Protein AF-A0AAW2MEV4-F1 (afdb_monomer)

Radius of gyration: 17.07 Å; Cα contacts (8 Å, |Δi|>4): 129; chains: 1; bounding box: 52×25×44 Å

pLDDT: mean 93.42, std 10.4, range [40.5, 98.5]

InterPro domains:
  IPR008030 NmrA-like domain [PF05368] (8-111)
  IPR036291 NAD(P)-binding domain superfamily [SSF51735] (7-114)
  IPR050608 NmrA-type oxidoreductase, Isoflavone reductase subfamily [PTHR43349] (5-112)

Mean predicted aligned error: 4.27 Å

Nearest PDB structures (foldseek):
  7cs9-assembly2_A  TM=9.650E-01  e=8.733E-13  Arabidopsis thaliana
  7cs9-assembly2_D  TM=9.632E-01  e=1.512E-12  Arabidopsis thaliana
  7csh-assembly1_A-2  TM=9.580E-01  e=1.734E-12  Arabidopsis thaliana
  7csb-assembly1_D  TM=9.659E-01  e=1.668E-11  Arabidopsis thaliana
  2gas-assembly2_B  TM=9.679E-01  e=2.112E-10  Medicago sativa

Organism: Sesamum radiatum (NCBI:txid300843)

Foldseek 3Di:
DDPPCQLEDEDPAQAAQLVPCPVDDPPVNVVSVVVVVVVVVCVVVVPWYFYEHNHAECQQCVQCVNDPPDSHDDDPDDDQDDPNPDDGDYDHPVVSVVVVVVLSPDPVRTVYYDD

Sequence (115 aa):
MISENFTRFLPSEFGMDPARMGDALEPGRVSFDEKMAVRKAIQEANIPHTYVSANCFAGYFVGNLCQIGTLLPPKHKVRIYGDGNVKAVFMDEDDVATYTIKAIDDPRTLNRHFT

Solvent-accessible surface area (backbone atoms only — not comparable to full-atom values): 7076 Å² total; per-residue (Å²): 138,84,85,78,80,71,80,54,45,69,67,99,55,68,17,70,56,49,93,75,46,84,85,52,54,84,78,66,32,58,61,32,56,56,50,49,53,52,54,49,53,40,56,78,67,68,53,49,26,35,44,47,29,48,41,38,44,28,71,72,33,59,38,13,65,66,44,87,95,48,63,55,59,65,90,85,68,83,79,71,68,87,88,62,78,78,85,82,61,74,30,53,65,69,55,51,53,51,53,53,60,61,42,59,82,37,76,86,36,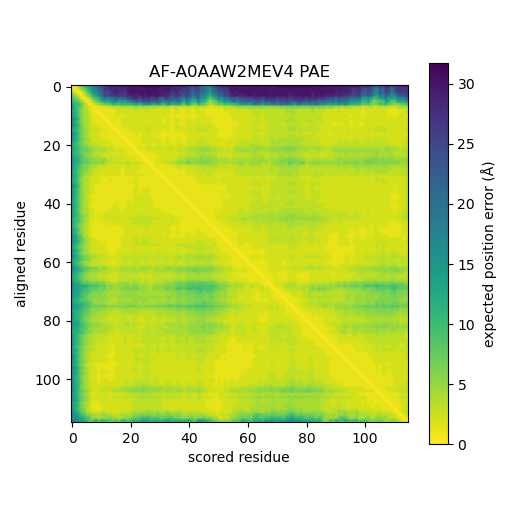62,75,33,72,54,113

Secondary structure (DSSP, 8-state):
--------B--S--SS-GGG-TTPPTTHHHHHHHHHHHHHHHHHTT--BEEE---EEHHHHTTTTT-TT-SS--SS--PPPTTS-----EE-HHHHHHHHHHHHS-GGGTTEEE-

Structure (mmCIF, N/CA/C/O backbone):
data_AF-A0AAW2MEV4-F1
#
_entry.id   AF-A0AAW2MEV4-F1
#
loop_
_atom_site.group_PDB
_atom_site.id
_atom_site.type_symbol
_atom_site.label_atom_id
_atom_site.label_alt_id
_atom_site.label_comp_id
_atom_site.label_asym_id
_atom_site.label_entity_id
_atom_site.label_seq_id
_atom_site.pdbx_PDB_ins_code
_atom_site.Cartn_x
_atom_site.Cartn_y
_atom_site.Cartn_z
_atom_site.occupancy
_atom_site.B_iso_or_equiv
_atom_site.auth_seq_id
_atom_site.auth_comp_id
_atom_site.auth_asym_id
_atom_site.auth_atom_id
_atom_site.pdbx_PDB_model_num
ATOM 1 N N . MET A 1 1 ? -29.651 10.430 18.229 1.00 46.97 1 MET A N 1
ATOM 2 C CA . MET A 1 1 ? -29.982 9.992 16.855 1.00 46.97 1 MET A CA 1
ATOM 3 C C . MET A 1 1 ? -29.087 10.813 15.949 1.00 46.97 1 MET A C 1
ATOM 5 O O . MET A 1 1 ? -29.358 11.988 15.782 1.00 46.97 1 MET A O 1
ATOM 9 N N . ILE A 1 2 ? -27.877 10.362 15.632 1.00 40.50 2 ILE A N 1
ATOM 10 C CA . ILE A 1 2 ? -27.555 9.229 14.752 1.00 40.50 2 ILE A CA 1
ATOM 11 C C . ILE A 1 2 ? -26.688 8.206 15.511 1.00 40.50 2 ILE A C 1
ATOM 13 O O . ILE A 1 2 ? -25.670 8.573 16.083 1.00 40.50 2 ILE A O 1
ATOM 17 N N . SER A 1 3 ? -27.109 6.941 15.573 1.00 44.88 3 SER A N 1
ATOM 18 C CA . SER A 1 3 ? -26.267 5.825 16.027 1.00 44.88 3 SER A CA 1
ATOM 19 C C . SER A 1 3 ? -25.742 5.100 14.791 1.00 44.88 3 SER A C 1
ATOM 21 O O . SER A 1 3 ? -26.229 4.027 14.438 1.00 44.88 3 SER A O 1
ATOM 23 N N . GLU A 1 4 ? -24.813 5.722 14.073 1.00 54.47 4 GLU A N 1
ATOM 24 C CA . GLU A 1 4 ? -24.117 5.044 12.981 1.00 54.47 4 GLU A CA 1
ATOM 25 C C . GLU A 1 4 ? -22.983 4.222 13.590 1.00 54.47 4 GLU A C 1
ATOM 27 O O . GLU A 1 4 ? -21.918 4.722 13.943 1.00 54.47 4 GLU A O 1
ATOM 32 N N . ASN A 1 5 ? -23.282 2.941 13.800 1.00 63.06 5 ASN A N 1
ATOM 33 C CA . ASN A 1 5 ? -22.371 1.923 14.306 1.00 63.06 5 ASN A CA 1
ATOM 34 C C . ASN A 1 5 ? -21.348 1.573 13.205 1.00 63.06 5 ASN A C 1
ATOM 36 O O . ASN A 1 5 ? -21.437 0.519 12.578 1.00 63.06 5 ASN A O 1
ATOM 40 N N . PHE A 1 6 ? -20.390 2.459 12.918 1.00 58.28 6 PHE A N 1
ATOM 41 C CA . PHE A 1 6 ? -19.233 2.079 12.105 1.00 58.28 6 PHE A CA 1
ATOM 42 C C . PHE A 1 6 ? -18.422 1.037 12.882 1.0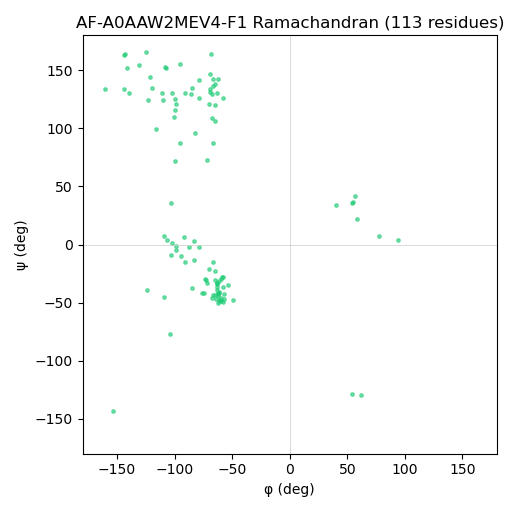0 58.28 6 PHE A C 1
ATOM 44 O O . PHE A 1 6 ? -17.751 1.360 13.861 1.00 58.28 6 PHE A O 1
ATOM 51 N N . THR A 1 7 ? -18.494 -0.228 12.465 1.00 83.44 7 THR A N 1
ATOM 52 C CA . THR A 1 7 ? -17.744 -1.326 13.096 1.00 83.44 7 THR A CA 1
ATOM 53 C C . THR A 1 7 ? -16.250 -1.257 12.775 1.00 83.44 7 THR A C 1
ATOM 55 O O . THR A 1 7 ? -15.420 -1.656 13.601 1.00 83.44 7 THR A O 1
ATOM 58 N N . ARG A 1 8 ? -15.889 -0.726 11.596 1.00 92.00 8 ARG A N 1
ATOM 59 C CA . ARG A 1 8 ? -14.499 -0.533 11.168 1.00 92.00 8 ARG A CA 1
ATOM 60 C C . ARG A 1 8 ? -14.369 0.485 10.034 1.00 92.00 8 ARG A C 1
ATOM 62 O O . ARG A 1 8 ? -15.071 0.391 9.034 1.00 92.00 8 ARG A O 1
ATOM 69 N N . PHE A 1 9 ? -13.414 1.403 10.148 1.00 95.44 9 PHE A N 1
ATOM 70 C CA . PHE A 1 9 ? -12.967 2.280 9.068 1.00 95.44 9 PHE A CA 1
ATOM 71 C C . PHE A 1 9 ? -11.642 1.786 8.470 1.00 95.44 9 PHE A C 1
ATOM 73 O O . PHE A 1 9 ? -10.681 1.514 9.190 1.00 95.44 9 PHE A O 1
ATOM 80 N N . LEU A 1 10 ? -11.581 1.675 7.144 1.00 96.62 10 LEU A N 1
ATOM 81 C CA . LEU A 1 10 ? -10.368 1.327 6.408 1.00 96.62 10 LEU A CA 1
ATOM 82 C C . LEU A 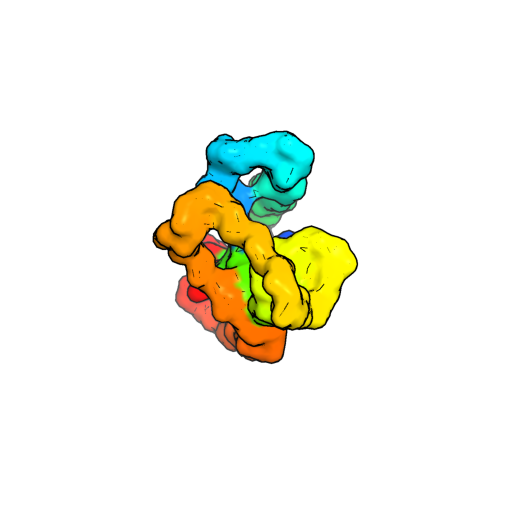1 10 ? -9.998 2.528 5.523 1.00 96.62 10 LEU A C 1
ATOM 84 O O . LEU A 1 10 ? -10.628 2.717 4.481 1.00 96.62 10 LEU A O 1
ATOM 88 N N . PRO A 1 11 ? -9.041 3.384 5.929 1.00 97.31 11 PRO A N 1
ATOM 89 C CA . PRO A 1 11 ? -8.628 4.516 5.105 1.00 97.31 11 PRO A CA 1
ATOM 90 C C . PRO A 1 11 ? -7.891 4.050 3.844 1.00 97.31 11 PRO A C 1
ATOM 92 O O . PRO A 1 11 ? -7.419 2.917 3.756 1.00 97.31 11 PRO A O 1
ATOM 95 N N . SER A 1 12 ? -7.755 4.956 2.872 1.00 97.62 12 SER A N 1
ATOM 96 C CA . SER A 1 12 ? -6.997 4.714 1.639 1.00 97.62 12 SER A CA 1
ATOM 97 C C . SER A 1 12 ? -5.501 4.556 1.939 1.00 97.62 12 SER A C 1
ATOM 99 O O . SER A 1 12 ? -4.737 5.522 1.927 1.00 97.62 12 SER A O 1
ATOM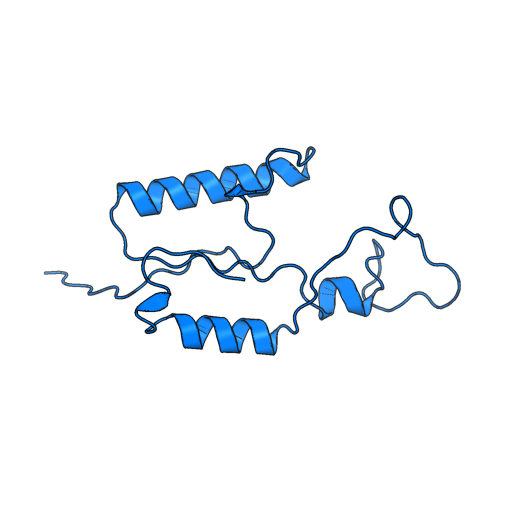 101 N N . GLU A 1 13 ? -5.086 3.328 2.244 1.00 97.38 13 GLU A N 1
ATOM 102 C CA . GLU A 1 13 ? -3.717 2.933 2.594 1.00 97.38 13 GLU A CA 1
ATOM 103 C C . GLU A 1 13 ? -3.061 2.214 1.413 1.00 97.38 13 GLU A C 1
ATOM 105 O O . GLU A 1 13 ? -2.282 2.846 0.699 1.00 97.38 13 GLU A O 1
ATOM 110 N N . PHE A 1 14 ? -3.428 0.946 1.196 1.00 97.31 14 PHE A N 1
ATOM 111 C CA . PHE A 1 14 ? -3.227 0.098 0.010 1.00 97.31 14 PHE A CA 1
ATOM 112 C C . PHE A 1 14 ? -1.872 0.209 -0.707 1.00 97.31 14 PHE A C 1
ATOM 114 O O . PHE A 1 14 ? -1.784 0.061 -1.921 1.00 97.31 14 PHE A O 1
ATOM 121 N N . GLY A 1 15 ? -0.806 0.439 0.055 1.00 96.25 15 GLY A N 1
ATOM 122 C CA . GLY A 1 15 ? 0.558 0.539 -0.449 1.00 96.25 15 GLY A CA 1
ATOM 123 C C . GLY A 1 15 ? 1.574 0.154 0.619 1.00 96.25 15 GLY A C 1
ATOM 124 O O . GLY A 1 15 ? 1.341 -0.750 1.428 1.00 96.25 15 GLY A O 1
ATOM 125 N N . MET A 1 16 ? 2.706 0.853 0.640 1.00 95.56 16 MET A N 1
ATOM 126 C CA . MET A 1 16 ? 3.693 0.743 1.717 1.00 95.56 16 MET A CA 1
ATOM 127 C C . MET A 1 16 ? 3.146 1.340 3.016 1.00 95.56 16 MET A C 1
ATOM 129 O O . MET A 1 16 ? 2.422 2.331 2.977 1.00 95.56 16 MET A O 1
ATOM 133 N N . ASP A 1 17 ? 3.525 0.769 4.160 1.00 96.81 17 ASP A N 1
ATOM 134 C CA . ASP A 1 17 ? 3.166 1.317 5.467 1.00 96.81 17 ASP A CA 1
ATOM 135 C C . ASP A 1 17 ? 3.874 2.670 5.701 1.00 96.81 17 ASP A C 1
ATOM 137 O O . ASP A 1 17 ? 5.088 2.672 5.934 1.00 96.81 17 ASP A O 1
ATOM 141 N N . PRO A 1 18 ? 3.162 3.819 5.683 1.00 96.81 18 PRO A N 1
ATOM 142 C CA . PRO A 1 18 ? 3.764 5.139 5.866 1.00 96.81 18 PRO A CA 1
ATOM 143 C C . PRO A 1 18 ? 4.521 5.277 7.193 1.00 96.81 18 PRO A C 1
ATOM 145 O O . PRO A 1 18 ? 5.515 5.997 7.254 1.00 96.81 18 PRO A O 1
ATOM 148 N N . ALA A 1 19 ? 4.129 4.536 8.237 1.00 96.06 19 ALA A N 1
ATOM 149 C CA . ALA A 1 19 ? 4.812 4.566 9.532 1.00 96.06 19 ALA A CA 1
ATOM 150 C C . ALA A 1 19 ? 6.245 3.999 9.479 1.00 96.06 19 ALA A C 1
ATOM 152 O O . ALA A 1 19 ? 7.029 4.218 10.401 1.00 96.06 19 ALA A O 1
ATOM 153 N N . ARG A 1 20 ? 6.598 3.275 8.408 1.00 95.69 20 ARG A N 1
ATOM 154 C CA . ARG A 1 20 ? 7.917 2.658 8.199 1.00 95.69 20 ARG A CA 1
ATOM 155 C C . ARG A 1 20 ? 8.758 3.369 7.137 1.00 95.69 20 ARG A C 1
ATOM 157 O O . ARG A 1 20 ? 9.850 2.903 6.834 1.00 95.69 20 ARG A O 1
ATOM 164 N N . MET A 1 21 ? 8.274 4.477 6.576 1.00 95.38 21 MET A N 1
ATOM 165 C CA . MET A 1 21 ? 8.885 5.158 5.426 1.00 95.38 21 MET A CA 1
ATOM 166 C C . MET A 1 21 ? 9.669 6.421 5.817 1.00 95.38 21 MET A C 1
ATOM 168 O O . MET A 1 21 ? 9.693 7.399 5.075 1.00 95.38 21 MET A O 1
ATOM 172 N N . GLY A 1 22 ? 10.331 6.411 6.981 1.00 93.12 22 GLY A N 1
ATOM 173 C CA . GLY A 1 22 ? 11.086 7.567 7.491 1.00 93.12 22 GLY A CA 1
ATOM 174 C C . GLY A 1 22 ? 12.217 8.045 6.570 1.00 93.12 22 GLY A C 1
ATOM 175 O O . GLY A 1 22 ? 12.488 9.242 6.522 1.00 93.12 22 GLY A O 1
ATOM 176 N N . ASP A 1 23 ? 12.807 7.129 5.797 1.00 95.19 23 ASP A N 1
ATOM 177 C CA . ASP A 1 23 ? 13.906 7.399 4.857 1.00 95.19 23 ASP A CA 1
ATOM 178 C C . ASP A 1 23 ? 13.426 7.725 3.428 1.00 95.19 23 ASP A C 1
ATOM 180 O O . ASP A 1 23 ? 14.230 7.813 2.497 1.00 95.19 23 ASP A O 1
ATOM 184 N N . ALA A 1 24 ? 12.112 7.867 3.215 1.00 95.56 24 ALA A N 1
ATOM 185 C CA . ALA A 1 24 ? 11.575 8.229 1.910 1.00 95.56 24 ALA A CA 1
ATOM 186 C C . ALA A 1 24 ? 12.078 9.611 1.468 1.00 95.56 24 ALA A C 1
ATOM 188 O O . ALA A 1 24 ? 12.181 10.541 2.264 1.00 95.56 24 ALA A O 1
ATOM 189 N N . LEU A 1 25 ? 12.357 9.756 0.174 1.00 96.81 25 LEU A N 1
ATOM 190 C CA . LEU A 1 25 ? 12.797 11.019 -0.417 1.00 96.81 25 LEU A CA 1
ATOM 191 C C . LEU A 1 25 ? 11.618 11.794 -1.011 1.00 96.81 25 LEU A C 1
ATOM 193 O O . LEU A 1 25 ? 10.614 11.214 -1.433 1.00 96.81 25 LEU A O 1
ATOM 197 N N . GLU A 1 26 ? 11.770 13.112 -1.108 1.00 95.81 26 GLU A N 1
ATOM 198 C CA . GLU A 1 26 ? 10.852 13.953 -1.875 1.00 95.81 26 GLU A CA 1
ATOM 199 C C . GLU A 1 26 ? 10.943 13.649 -3.386 1.00 95.81 26 GLU A C 1
ATOM 201 O O . GLU A 1 26 ? 12.040 13.389 -3.891 1.00 95.81 26 GLU A O 1
ATOM 206 N N . PRO A 1 27 ? 9.820 13.671 -4.138 1.00 93.19 27 PRO A N 1
ATOM 207 C CA . PRO A 1 27 ? 8.466 14.042 -3.701 1.00 93.19 27 PRO A CA 1
ATOM 208 C C . PRO A 1 27 ? 7.643 12.882 -3.104 1.00 93.19 27 PRO A C 1
ATOM 210 O O . PRO A 1 27 ? 6.499 13.079 -2.711 1.00 93.19 27 PRO A O 1
ATOM 213 N N . GLY A 1 28 ? 8.175 11.654 -3.067 1.00 91.31 28 GLY A N 1
ATOM 214 C CA . GLY A 1 28 ? 7.425 10.479 -2.602 1.00 91.31 28 GLY A CA 1
ATOM 215 C C . GLY A 1 28 ? 7.016 10.564 -1.128 1.00 91.31 28 GLY A C 1
ATOM 216 O O . GLY A 1 28 ? 5.931 10.109 -0.758 1.00 91.31 28 GLY A O 1
ATOM 217 N N . ARG A 1 29 ? 7.859 11.202 -0.308 1.00 95.50 29 ARG A N 1
ATOM 218 C CA . ARG A 1 29 ? 7.654 11.405 1.131 1.00 95.50 29 ARG A CA 1
ATOM 219 C C . ARG A 1 29 ? 6.363 12.158 1.470 1.00 95.50 29 ARG A C 1
ATOM 221 O O . ARG A 1 29 ? 5.699 11.750 2.421 1.00 95.50 29 ARG A O 1
ATOM 228 N N . VAL A 1 30 ? 5.954 13.147 0.664 1.00 96.88 30 VAL A N 1
ATOM 229 C CA . VAL A 1 30 ? 4.703 13.910 0.872 1.00 96.88 30 VAL A CA 1
ATOM 230 C C . VAL A 1 30 ? 3.509 12.987 1.112 1.00 96.88 30 VAL A C 1
ATOM 232 O O . VAL A 1 30 ? 2.774 13.151 2.082 1.00 96.88 30 VAL A O 1
ATOM 235 N N . SER A 1 31 ? 3.354 11.960 0.273 1.00 95.69 31 SER A N 1
ATOM 236 C CA . SER A 1 31 ? 2.207 11.051 0.350 1.00 95.69 31 SER A CA 1
ATOM 237 C C . SER A 1 31 ? 2.167 10.222 1.642 1.00 95.69 31 SER A C 1
ATOM 239 O O . SER A 1 31 ? 1.086 9.887 2.131 1.00 95.69 31 SER A O 1
ATOM 241 N N . PHE A 1 32 ? 3.328 9.899 2.224 1.00 97.50 32 PHE A N 1
ATOM 242 C CA . PHE A 1 32 ? 3.395 9.189 3.501 1.00 97.50 32 PHE A CA 1
ATOM 243 C C . PHE A 1 32 ? 3.040 10.110 4.666 1.00 97.50 32 PHE A C 1
ATOM 245 O O . PHE A 1 32 ? 2.274 9.705 5.541 1.00 97.50 32 PHE A O 1
ATOM 252 N N . ASP A 1 33 ? 3.533 11.350 4.647 1.00 97.56 33 ASP A N 1
ATOM 253 C CA . ASP A 1 33 ? 3.231 12.354 5.671 1.00 97.56 33 ASP A CA 1
ATOM 254 C C . ASP A 1 33 ? 1.723 12.678 5.698 1.00 97.56 33 ASP A C 1
ATOM 256 O O . ASP A 1 33 ? 1.106 12.708 6.767 1.00 97.56 33 ASP A O 1
ATOM 260 N N . GLU A 1 34 ? 1.093 12.822 4.529 1.00 97.88 34 GLU A N 1
ATOM 261 C CA . GLU A 1 34 ? -0.355 13.036 4.403 1.00 97.88 34 GLU A CA 1
ATOM 262 C C . GLU A 1 34 ? -1.171 11.858 4.962 1.00 97.88 34 GLU A C 1
ATOM 264 O O . GLU A 1 34 ? -2.119 12.061 5.727 1.00 97.88 34 GLU A O 1
ATOM 269 N N . LYS A 1 35 ? -0.784 10.610 4.657 1.00 98.19 35 LYS A N 1
ATOM 270 C CA . LYS A 1 35 ? -1.430 9.417 5.236 1.00 98.19 35 LYS A CA 1
ATOM 271 C C . LYS A 1 35 ? -1.242 9.351 6.753 1.00 98.19 35 LYS A C 1
ATOM 273 O O . LYS A 1 35 ? -2.190 9.027 7.467 1.00 98.19 35 LYS A O 1
ATOM 278 N N . MET A 1 36 ? -0.066 9.709 7.276 1.00 98.12 36 MET A N 1
ATOM 279 C CA . MET A 1 36 ? 0.165 9.767 8.726 1.00 98.12 36 MET A CA 1
ATOM 280 C C . MET A 1 36 ? -0.724 10.806 9.418 1.00 98.12 36 MET A C 1
ATOM 282 O O . MET A 1 36 ? -1.215 10.538 10.517 1.00 98.12 36 MET A O 1
ATOM 286 N N . ALA A 1 37 ? -0.994 11.949 8.779 1.00 98.44 37 ALA A N 1
ATOM 287 C CA . ALA A 1 37 ? -1.946 12.932 9.295 1.00 98.44 37 ALA A CA 1
ATOM 288 C C . ALA A 1 37 ? -3.369 12.353 9.394 1.00 98.44 37 ALA A C 1
ATOM 290 O O . ALA A 1 37 ? -4.041 12.533 10.411 1.00 98.44 37 ALA A O 1
ATOM 291 N N . VAL A 1 38 ? -3.800 11.584 8.388 1.00 98.50 38 VAL A N 1
ATOM 292 C CA . VAL A 1 38 ? -5.089 10.873 8.411 1.00 98.50 38 VAL A CA 1
ATOM 293 C C . VAL A 1 38 ? -5.123 9.820 9.524 1.00 98.50 38 VAL A C 1
ATOM 295 O O . VAL A 1 38 ? -6.075 9.797 10.304 1.00 98.50 38 VAL A O 1
ATOM 298 N N . ARG A 1 39 ? -4.080 8.989 9.664 1.00 98.25 39 ARG A N 1
ATOM 299 C CA . ARG A 1 39 ? -3.987 7.990 10.747 1.00 98.25 39 ARG A CA 1
ATOM 300 C C . ARG A 1 39 ? -4.091 8.631 12.129 1.00 98.25 39 ARG A C 1
ATOM 302 O O . ARG A 1 39 ? -4.810 8.124 12.988 1.00 98.25 39 ARG A O 1
ATOM 309 N N . LYS A 1 40 ? -3.412 9.762 12.330 1.00 98.38 40 LYS A N 1
ATOM 310 C CA . LYS A 1 40 ? -3.476 10.528 13.577 1.00 98.38 40 LYS A CA 1
ATOM 311 C C . LYS A 1 40 ? -4.903 11.005 13.863 1.00 98.38 40 LYS A C 1
ATOM 313 O O . LYS A 1 40 ? -5.400 10.772 14.959 1.00 98.38 40 LYS A O 1
ATOM 318 N N . ALA A 1 41 ? -5.582 11.589 12.875 1.00 98.50 41 ALA A N 1
ATOM 319 C CA . ALA A 1 41 ? -6.958 12.059 13.035 1.00 98.50 41 ALA A CA 1
ATOM 320 C C . ALA A 1 41 ? -7.939 10.920 13.385 1.00 98.50 41 ALA A C 1
ATOM 322 O O . ALA A 1 41 ? -8.787 11.082 14.260 1.00 98.50 41 ALA A O 1
ATOM 323 N N . ILE A 1 42 ? -7.794 9.748 12.753 1.00 97.50 42 ILE A N 1
ATOM 324 C CA . ILE A 1 42 ? -8.593 8.544 13.056 1.00 97.50 42 ILE A CA 1
ATOM 325 C C . ILE A 1 42 ? -8.401 8.111 14.515 1.00 97.50 42 ILE A C 1
ATOM 327 O O . ILE A 1 42 ? -9.373 7.808 15.211 1.00 97.50 42 ILE A O 1
ATOM 331 N N . GLN A 1 43 ? -7.148 8.085 14.976 1.00 96.25 43 GLN A N 1
ATOM 332 C CA . GLN A 1 43 ? -6.792 7.677 16.335 1.00 96.25 43 GLN A CA 1
ATOM 333 C C . GLN A 1 43 ? -7.297 8.672 17.384 1.00 96.25 43 GLN A C 1
ATOM 335 O O . GLN A 1 43 ? -7.903 8.255 18.367 1.00 96.25 43 GLN A O 1
ATOM 340 N N . GLU A 1 44 ? -7.108 9.974 17.164 1.00 97.94 44 GLU A N 1
ATOM 341 C CA . GLU A 1 44 ? -7.587 11.031 18.067 1.00 97.94 44 GLU A CA 1
ATOM 342 C C . GLU A 1 44 ? -9.119 11.052 18.174 1.00 97.94 44 GLU A C 1
ATOM 344 O O . GLU A 1 44 ? -9.667 11.300 19.249 1.00 97.94 44 GLU A O 1
ATOM 349 N N . ALA A 1 45 ? -9.819 10.717 17.087 1.00 96.56 45 ALA A N 1
ATOM 350 C CA . ALA A 1 45 ? -11.272 10.577 17.067 1.00 96.56 45 ALA A CA 1
ATOM 351 C C . ALA A 1 45 ? -11.783 9.248 17.662 1.00 96.56 45 ALA A C 1
ATOM 353 O O . ALA A 1 45 ? -12.993 9.047 17.736 1.00 96.56 45 ALA A O 1
ATOM 354 N N . ASN A 1 46 ? -10.893 8.344 18.096 1.00 94.75 46 ASN A N 1
ATOM 355 C CA . ASN A 1 46 ? -11.225 7.005 18.601 1.00 94.75 46 ASN A CA 1
ATOM 356 C C . ASN A 1 46 ? -12.088 6.176 17.629 1.00 94.75 46 ASN A C 1
ATOM 358 O O . ASN A 1 46 ? -12.947 5.398 18.049 1.00 94.75 46 ASN A O 1
ATOM 362 N N . ILE A 1 47 ? -11.862 6.330 16.322 1.00 95.50 47 ILE A N 1
ATOM 363 C CA . ILE A 1 47 ? -12.585 5.577 15.295 1.00 95.50 47 ILE A CA 1
ATOM 364 C C . ILE A 1 47 ? -11.982 4.161 15.199 1.00 95.50 47 ILE A C 1
ATOM 366 O O . ILE A 1 47 ? -10.767 4.034 14.990 1.00 95.50 47 ILE A O 1
ATOM 370 N N . PRO A 1 48 ? -12.788 3.084 15.317 1.00 95.81 48 PRO A N 1
ATOM 371 C CA . PRO A 1 48 ? -12.320 1.721 15.075 1.00 95.81 48 PRO A CA 1
ATOM 372 C C . PRO A 1 48 ? -11.754 1.592 13.661 1.00 95.81 48 PRO A C 1
ATOM 374 O O . PRO A 1 48 ? -12.453 1.913 12.702 1.00 95.81 48 PRO A O 1
ATOM 377 N N . HIS A 1 49 ? -10.520 1.113 13.497 1.00 96.56 49 HIS A N 1
ATOM 378 C CA . HIS A 1 49 ? -9.860 1.138 12.186 1.00 96.56 49 HIS A CA 1
ATOM 379 C C . HIS A 1 49 ? -8.975 -0.068 11.884 1.00 96.56 49 HIS A C 1
ATOM 381 O O . HIS A 1 49 ? -8.579 -0.815 12.778 1.00 96.56 49 HIS A O 1
ATOM 387 N N . THR A 1 50 ? -8.652 -0.239 10.604 1.00 97.62 50 THR A N 1
ATOM 388 C CA . THR A 1 50 ? -7.627 -1.174 10.131 1.00 97.62 50 THR A CA 1
ATOM 389 C C . THR A 1 50 ? -6.833 -0.529 9.005 1.00 97.62 50 THR A C 1
ATOM 391 O O . THR A 1 50 ? -7.415 -0.013 8.054 1.00 97.62 50 THR A O 1
ATOM 394 N N . TYR A 1 51 ? -5.506 -0.571 9.097 1.00 97.88 51 TYR A N 1
ATOM 395 C CA . TYR A 1 51 ?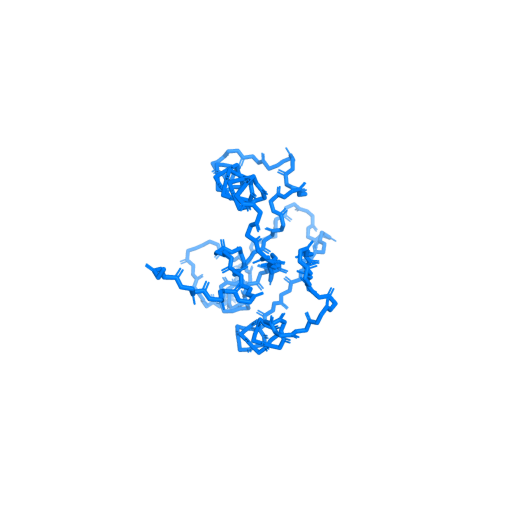 -4.620 -0.093 8.034 1.00 97.88 51 TYR A CA 1
ATOM 396 C C . TYR A 1 51 ? -4.132 -1.274 7.189 1.00 97.88 51 TYR A C 1
ATOM 398 O O . TYR A 1 51 ? -3.502 -2.194 7.711 1.00 97.88 51 TYR A O 1
ATOM 406 N N . VAL A 1 52 ? -4.422 -1.256 5.888 1.00 97.88 52 VAL A N 1
ATOM 407 C CA . VAL A 1 52 ? -4.042 -2.332 4.958 1.00 97.88 52 VAL A CA 1
ATOM 408 C C . VAL A 1 52 ? -2.805 -1.911 4.170 1.00 97.88 52 VAL A C 1
ATOM 410 O O . VAL A 1 52 ? -2.890 -1.031 3.313 1.00 97.88 52 VAL A O 1
ATOM 413 N N . SER A 1 53 ? -1.656 -2.536 4.435 1.00 97.44 53 SER A N 1
ATOM 414 C CA . SER A 1 53 ? -0.420 -2.302 3.683 1.00 97.44 53 SER A CA 1
ATOM 415 C C . SER A 1 53 ? -0.269 -3.345 2.575 1.00 97.44 53 SER A C 1
ATOM 417 O O . SER A 1 53 ? 0.358 -4.381 2.757 1.00 97.44 53 SER A O 1
ATOM 419 N N . ALA A 1 54 ? -0.850 -3.054 1.412 1.00 97.25 54 ALA A N 1
ATOM 420 C CA . ALA A 1 54 ? -0.916 -3.977 0.277 1.00 97.25 54 ALA A CA 1
ATOM 421 C C . ALA A 1 54 ? 0.341 -3.999 -0.625 1.00 97.25 54 ALA A C 1
ATOM 423 O O . ALA A 1 54 ? 0.371 -4.712 -1.625 1.00 97.25 54 ALA A O 1
ATOM 424 N N . ASN A 1 55 ? 1.389 -3.242 -0.283 1.00 96.56 55 ASN A N 1
ATOM 425 C CA . ASN A 1 55 ? 2.644 -3.143 -1.040 1.00 96.56 55 ASN A CA 1
ATOM 426 C C . ASN A 1 55 ? 2.446 -2.761 -2.523 1.00 96.56 55 ASN A C 1
ATOM 428 O O . ASN A 1 55 ? 1.841 -1.731 -2.813 1.00 96.56 55 ASN A O 1
ATOM 432 N N . CYS A 1 56 ? 3.028 -3.522 -3.456 1.00 97.06 56 CYS A N 1
ATOM 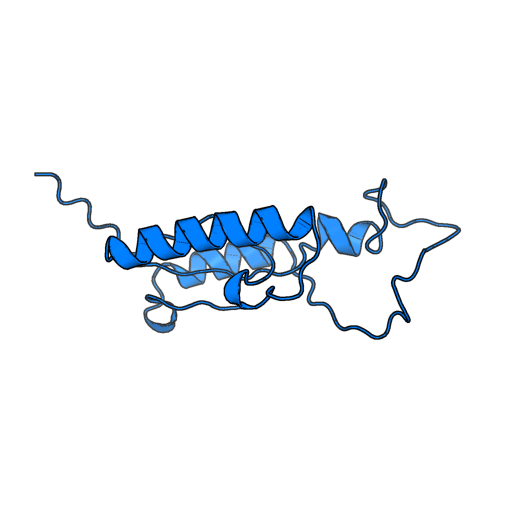433 C CA . CYS A 1 56 ? 3.054 -3.211 -4.880 1.00 97.06 56 CYS A CA 1
ATOM 434 C C . CYS A 1 56 ? 1.979 -3.999 -5.636 1.00 97.06 56 CYS A C 1
ATOM 436 O O . CYS A 1 56 ? 2.078 -5.216 -5.754 1.00 97.06 56 CYS A O 1
ATOM 438 N N . PHE A 1 57 ? 1.000 -3.313 -6.222 1.00 97.44 57 PHE A N 1
ATOM 439 C CA . PHE A 1 57 ? 0.011 -3.943 -7.103 1.00 97.44 57 PHE A CA 1
ATOM 440 C C . PHE A 1 57 ? 0.651 -4.537 -8.365 1.00 97.44 57 PHE A C 1
ATOM 442 O O . PHE A 1 57 ? 1.433 -3.877 -9.058 1.00 97.44 57 PHE A O 1
ATOM 449 N N . ALA A 1 58 ? 0.332 -5.790 -8.672 1.00 96.75 58 ALA A N 1
ATOM 450 C CA . ALA A 1 58 ? 0.970 -6.543 -9.740 1.00 96.75 58 ALA A CA 1
ATOM 451 C C . ALA A 1 58 ? 0.755 -5.892 -11.115 1.00 96.75 58 ALA A C 1
ATOM 453 O O . ALA A 1 58 ? 1.718 -5.759 -11.878 1.00 96.75 58 ALA A O 1
ATOM 454 N N . GLY A 1 59 ? -0.449 -5.398 -11.409 1.00 94.69 59 GLY A N 1
ATOM 455 C CA . GLY A 1 59 ? -0.748 -4.701 -12.660 1.00 94.69 59 GLY A CA 1
ATOM 456 C C . GLY A 1 59 ? 0.075 -3.425 -12.870 1.00 94.69 59 GL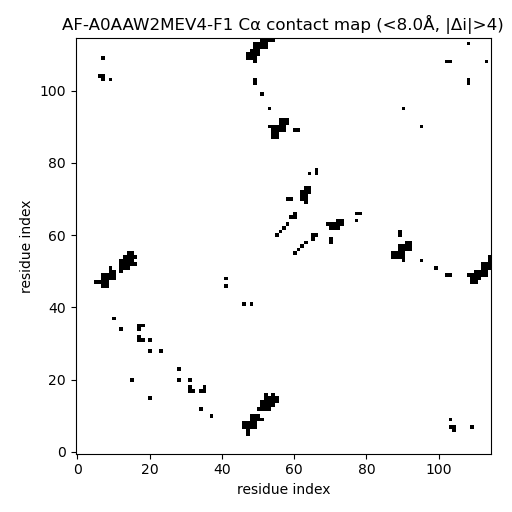Y A C 1
ATOM 457 O O . GLY A 1 59 ? 0.442 -3.111 -14.002 1.00 94.69 59 GLY A O 1
ATOM 458 N N . TYR A 1 60 ? 0.438 -2.721 -11.793 1.00 94.06 60 TYR A N 1
ATOM 459 C CA . TYR A 1 60 ? 1.249 -1.498 -11.864 1.00 94.06 60 TYR A CA 1
ATOM 460 C C . TYR A 1 60 ? 2.757 -1.753 -11.906 1.00 94.06 60 TYR A C 1
ATOM 462 O O . TYR A 1 60 ? 3.483 -1.017 -12.578 1.00 94.06 60 TYR A O 1
ATOM 470 N N . PHE A 1 61 ? 3.234 -2.755 -11.164 1.00 96.38 61 PHE A N 1
ATOM 471 C CA . PHE A 1 61 ? 4.665 -2.978 -10.954 1.00 96.38 61 PHE A CA 1
ATOM 472 C C . PHE A 1 61 ? 5.198 -4.213 -11.687 1.00 96.38 61 PHE A C 1
ATOM 474 O O . PHE A 1 61 ? 6.250 -4.154 -12.315 1.00 96.38 61 PHE A O 1
ATOM 481 N N . VAL A 1 62 ? 4.501 -5.347 -11.640 1.00 96.06 62 VAL A N 1
ATOM 482 C CA . VAL A 1 62 ? 4.975 -6.580 -12.294 1.00 96.06 62 VAL A CA 1
ATOM 483 C C . VAL A 1 62 ? 4.761 -6.498 -13.803 1.00 96.06 62 VAL A C 1
ATOM 485 O O . VAL A 1 62 ? 5.664 -6.848 -14.564 1.00 96.06 62 VAL A O 1
ATOM 488 N N . GLY A 1 63 ? 3.611 -5.969 -14.239 1.00 94.06 63 GLY A N 1
ATOM 489 C CA . GLY A 1 63 ? 3.230 -5.886 -15.654 1.00 94.06 63 GLY A CA 1
ATOM 490 C C . GLY A 1 63 ? 4.271 -5.199 -16.543 1.00 94.06 63 GLY A C 1
ATOM 491 O O . GLY A 1 63 ? 4.504 -5.629 -17.668 1.00 94.06 63 GLY A O 1
ATOM 492 N N . ASN A 1 64 ? 4.971 -4.190 -16.024 1.00 95.69 64 ASN A N 1
ATOM 493 C CA . ASN A 1 64 ? 6.006 -3.445 -16.741 1.00 95.69 64 ASN A CA 1
ATOM 494 C C . ASN A 1 64 ? 7.435 -3.705 -16.245 1.00 95.69 64 ASN A C 1
ATOM 496 O O . ASN A 1 64 ? 8.344 -3.006 -16.688 1.00 95.69 64 ASN A O 1
ATOM 500 N N . LEU A 1 65 ? 7.657 -4.668 -15.342 1.00 96.44 65 LEU A N 1
ATOM 501 C CA . LEU A 1 65 ? 8.943 -4.890 -14.660 1.00 96.44 65 LEU A CA 1
ATOM 502 C C . LEU A 1 65 ? 9.455 -3.642 -13.907 1.00 96.44 65 LEU A C 1
ATOM 504 O O . LEU A 1 65 ? 10.640 -3.299 -13.970 1.00 96.44 65 LEU A O 1
ATOM 508 N N . CYS A 1 66 ? 8.550 -2.937 -13.231 1.00 96.62 66 CYS A N 1
ATOM 509 C CA . CYS A 1 66 ? 8.760 -1.698 -12.482 1.00 96.62 66 CYS A CA 1
ATOM 510 C C . CYS A 1 66 ? 9.313 -0.535 -13.322 1.00 96.62 66 CYS A C 1
ATOM 512 O O . CYS A 1 66 ? 9.933 0.378 -12.780 1.00 96.62 66 CYS A O 1
ATOM 514 N N . GLN A 1 67 ? 9.142 -0.558 -14.646 1.00 96.62 67 GLN A N 1
ATOM 515 C CA . GLN A 1 67 ? 9.694 0.475 -15.522 1.00 96.62 67 GLN A CA 1
ATOM 516 C C . GLN A 1 67 ? 8.777 1.695 -15.636 1.00 96.62 67 GLN A C 1
ATOM 518 O O . GLN A 1 67 ? 7.586 1.590 -15.913 1.00 96.62 67 GLN A O 1
ATOM 523 N N . ILE A 1 68 ? 9.360 2.886 -15.525 1.00 92.88 68 ILE A N 1
ATOM 524 C CA . ILE A 1 68 ? 8.632 4.143 -15.728 1.00 92.88 68 ILE A CA 1
ATOM 525 C C . ILE A 1 68 ? 8.256 4.304 -17.211 1.00 92.88 68 ILE A C 1
ATOM 527 O O . ILE A 1 68 ? 9.102 4.154 -18.092 1.00 92.88 68 ILE A O 1
ATOM 531 N N . GLY A 1 69 ? 6.999 4.677 -17.475 1.00 90.25 69 GLY A N 1
ATOM 532 C CA . GLY A 1 69 ? 6.520 5.089 -18.802 1.00 90.25 69 GLY A CA 1
ATOM 533 C C . GLY A 1 69 ? 5.886 3.989 -19.660 1.00 90.25 69 GLY A C 1
ATOM 534 O O . GLY A 1 69 ? 5.509 4.258 -20.797 1.00 90.25 69 GLY A O 1
ATOM 535 N N . THR A 1 70 ? 5.738 2.769 -19.143 1.00 92.06 70 THR A N 1
ATOM 536 C CA . THR A 1 70 ? 5.037 1.664 -19.820 1.00 92.06 70 THR A CA 1
ATOM 537 C C . THR A 1 70 ? 4.232 0.853 -18.808 1.00 92.06 70 THR A C 1
ATOM 539 O O . THR A 1 70 ? 4.603 0.802 -17.643 1.00 92.06 70 THR A O 1
ATOM 542 N N . LEU A 1 71 ? 3.137 0.224 -19.242 1.00 92.62 71 LEU A N 1
ATOM 543 C CA . LEU A 1 71 ? 2.381 -0.771 -18.459 1.00 92.62 71 LEU A CA 1
ATOM 544 C C . LEU A 1 71 ? 2.657 -2.211 -18.922 1.00 92.62 71 LEU A C 1
ATOM 546 O O . LEU A 1 71 ? 2.241 -3.165 -18.279 1.00 92.62 71 LEU A O 1
ATOM 550 N N . LEU A 1 72 ? 3.364 -2.363 -20.043 1.00 94.19 72 LEU A N 1
ATOM 551 C CA . LEU A 1 72 ? 3.721 -3.648 -20.635 1.00 94.19 72 LEU A CA 1
ATOM 552 C C . LEU A 1 72 ? 5.217 -3.914 -20.459 1.00 94.19 72 LEU A C 1
ATOM 554 O O . LEU A 1 72 ? 6.003 -2.954 -20.422 1.00 94.19 72 LEU A O 1
ATOM 558 N N . PRO A 1 73 ? 5.640 -5.188 -20.409 1.00 95.25 73 PRO A N 1
ATOM 559 C CA . PRO A 1 73 ? 7.026 -5.510 -20.132 1.00 95.25 73 PRO A CA 1
ATOM 560 C C . PRO A 1 73 ? 7.894 -5.093 -21.328 1.00 95.25 73 PRO A C 1
ATOM 562 O O . PRO A 1 73 ? 7.562 -5.406 -22.481 1.00 95.25 73 PRO A O 1
ATOM 565 N N . PRO 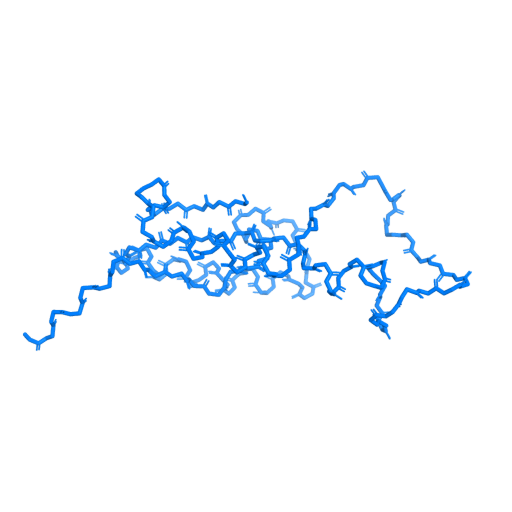A 1 74 ? 9.011 -4.381 -21.102 1.00 94.38 74 PRO A N 1
ATOM 566 C CA . PRO A 1 74 ? 9.909 -4.014 -22.186 1.00 94.38 74 PRO A CA 1
ATOM 567 C C . PRO A 1 74 ? 10.550 -5.264 -22.800 1.00 94.38 74 PRO A C 1
ATOM 569 O O . PRO A 1 74 ? 11.003 -6.163 -22.098 1.00 94.38 74 PRO A O 1
ATOM 572 N N . LYS A 1 75 ? 10.643 -5.306 -24.133 1.00 96.00 75 LYS A N 1
ATOM 573 C CA . LYS A 1 75 ? 11.146 -6.485 -24.865 1.00 96.00 75 LYS A CA 1
ATOM 574 C C . LYS A 1 75 ? 12.655 -6.481 -25.127 1.00 96.00 75 LYS A C 1
ATOM 576 O O . LYS A 1 75 ? 13.205 -7.506 -25.511 1.00 96.00 75 LYS A O 1
ATOM 581 N N . HIS A 1 76 ? 13.315 -5.333 -24.967 1.00 95.75 76 HIS A N 1
ATOM 582 C CA . HIS A 1 76 ? 14.700 -5.140 -25.423 1.00 95.75 76 HIS A CA 1
ATOM 583 C C . HIS A 1 76 ? 15.658 -4.684 -24.326 1.00 95.75 76 HIS A C 1
ATOM 585 O O . HIS A 1 76 ? 16.811 -5.102 -24.299 1.00 95.75 76 HIS A O 1
ATOM 591 N N . LYS A 1 77 ? 15.205 -3.795 -23.439 1.00 95.00 77 LYS A N 1
ATOM 592 C CA . LYS A 1 77 ? 16.036 -3.205 -22.391 1.00 95.00 77 LYS A CA 1
ATOM 593 C C . LYS A 1 77 ? 15.208 -3.016 -21.134 1.00 95.00 77 LYS A C 1
ATOM 595 O O . LYS A 1 77 ? 14.115 -2.468 -21.200 1.00 95.00 77 LYS A O 1
ATOM 600 N N . VAL A 1 78 ? 15.776 -3.407 -20.004 1.00 96.19 78 VAL A N 1
ATOM 601 C CA . VAL A 1 78 ? 15.223 -3.169 -18.671 1.00 96.19 78 VAL A CA 1
ATOM 602 C C . VAL A 1 78 ? 16.236 -2.372 -17.855 1.00 96.19 78 VAL A C 1
ATOM 604 O O . VAL A 1 78 ? 17.447 -2.535 -18.028 1.00 96.19 78 VAL A O 1
ATOM 607 N N . ARG A 1 79 ? 15.760 -1.469 -16.999 1.00 96.00 79 ARG A N 1
ATOM 608 C CA . ARG A 1 79 ? 16.586 -0.773 -16.012 1.00 96.00 79 ARG A CA 1
ATOM 609 C C . ARG A 1 79 ? 16.415 -1.452 -14.659 1.00 96.00 79 ARG A C 1
ATOM 611 O O . ARG A 1 79 ? 15.298 -1.566 -14.166 1.00 96.00 79 ARG A O 1
ATOM 618 N N . ILE A 1 80 ? 17.528 -1.857 -14.060 1.00 97.06 80 ILE A N 1
ATOM 619 C CA . ILE A 1 80 ? 17.571 -2.339 -12.680 1.00 97.06 80 ILE A CA 1
ATOM 620 C C . ILE A 1 80 ? 17.851 -1.133 -11.780 1.00 97.06 80 ILE A C 1
ATOM 622 O O . ILE A 1 80 ? 18.747 -0.337 -12.070 1.00 97.06 80 ILE A O 1
ATOM 626 N N . TYR A 1 81 ? 17.050 -0.964 -10.732 1.00 96.00 81 TYR A N 1
ATOM 627 C CA . TYR A 1 81 ? 17.234 0.099 -9.747 1.00 96.00 81 TYR A CA 1
ATOM 628 C C . TYR A 1 81 ? 18.218 -0.359 -8.667 1.00 96.00 81 TYR A C 1
ATOM 630 O O . TYR A 1 81 ? 18.061 -1.443 -8.106 1.00 96.00 81 TYR A O 1
ATOM 638 N N . GLY A 1 82 ? 19.230 0.466 -8.379 1.00 96.75 82 GLY A N 1
ATOM 639 C CA . GLY A 1 82 ? 20.317 0.083 -7.476 1.00 96.75 82 GLY A CA 1
ATOM 640 C C . GLY A 1 82 ? 21.087 -1.125 -8.016 1.00 96.75 82 GLY A C 1
ATOM 641 O O . GLY A 1 82 ? 21.486 -1.136 -9.179 1.00 96.75 82 GLY A O 1
ATOM 642 N N . ASP A 1 83 ? 21.272 -2.140 -7.176 1.00 97.56 83 ASP A N 1
ATOM 643 C CA . ASP A 1 83 ? 21.919 -3.410 -7.525 1.00 97.56 83 ASP A CA 1
ATOM 644 C C . ASP A 1 83 ? 20.924 -4.545 -7.848 1.00 97.56 83 ASP A C 1
ATOM 646 O O . ASP A 1 83 ? 21.337 -5.631 -8.249 1.00 97.56 83 ASP A O 1
ATOM 650 N N . GLY A 1 84 ? 19.617 -4.305 -7.685 1.00 96.94 84 GLY A N 1
ATOM 651 C CA . GLY A 1 84 ? 18.558 -5.288 -7.929 1.00 96.94 84 GLY A CA 1
ATOM 652 C C . GLY A 1 84 ? 18.369 -6.352 -6.842 1.00 96.94 84 GLY A C 1
ATOM 653 O O . GLY A 1 84 ? 17.581 -7.273 -7.050 1.00 96.94 84 GLY A O 1
ATOM 654 N N . ASN A 1 85 ? 19.044 -6.249 -5.691 1.00 97.69 85 ASN A N 1
ATOM 655 C CA . ASN A 1 85 ? 18.965 -7.266 -4.630 1.00 97.69 85 ASN A CA 1
ATOM 656 C C . ASN A 1 85 ? 17.928 -6.957 -3.540 1.00 97.69 85 ASN A C 1
ATOM 658 O O . ASN A 1 85 ? 17.618 -7.821 -2.712 1.00 97.69 85 ASN A O 1
ATOM 662 N N . VAL A 1 86 ? 17.371 -5.744 -3.542 1.00 97.31 86 VAL A N 1
ATOM 663 C CA . VAL A 1 86 ? 16.327 -5.331 -2.598 1.00 97.31 86 VAL A CA 1
ATOM 664 C C . VAL A 1 86 ? 15.040 -6.111 -2.871 1.00 97.31 86 VAL A C 1
ATOM 666 O O . VAL A 1 86 ? 14.567 -6.195 -4.004 1.00 97.31 86 VAL A O 1
ATOM 669 N N . LYS A 1 87 ? 14.470 -6.706 -1.820 1.00 96.94 87 LYS A N 1
ATOM 670 C CA . LYS A 1 87 ? 13.227 -7.478 -1.911 1.00 96.94 87 LYS A CA 1
ATOM 671 C C . LYS A 1 87 ? 12.016 -6.551 -1.958 1.00 96.94 87 LYS A C 1
ATOM 673 O O . LYS A 1 87 ? 11.962 -5.562 -1.235 1.00 96.94 87 LYS A O 1
ATOM 678 N N . ALA A 1 88 ? 11.035 -6.929 -2.767 1.00 95.81 88 ALA A N 1
ATOM 679 C CA . ALA A 1 88 ? 9.728 -6.294 -2.848 1.00 95.81 88 ALA A CA 1
ATOM 680 C C . ALA A 1 88 ? 8.633 -7.365 -2.766 1.00 95.81 88 ALA A C 1
ATOM 682 O O . ALA A 1 88 ? 8.872 -8.528 -3.100 1.00 95.81 88 ALA A O 1
ATOM 683 N N . VAL A 1 89 ? 7.446 -6.963 -2.314 1.00 97.38 89 VAL A N 1
ATOM 684 C CA . VAL A 1 89 ? 6.250 -7.810 -2.258 1.00 97.38 89 VAL A CA 1
ATOM 685 C C . VAL A 1 89 ? 5.271 -7.298 -3.302 1.00 97.38 89 VAL A C 1
ATOM 687 O O . VAL A 1 89 ? 4.912 -6.120 -3.280 1.00 97.38 89 VAL A O 1
ATOM 690 N N . PHE A 1 90 ? 4.858 -8.183 -4.204 1.00 97.38 90 PHE A N 1
ATOM 691 C CA . PHE A 1 90 ? 3.887 -7.886 -5.249 1.00 97.38 90 PHE A CA 1
ATOM 692 C C . PHE A 1 90 ? 2.594 -8.635 -4.957 1.00 97.38 90 PHE A C 1
ATOM 694 O O . PHE A 1 90 ? 2.639 -9.835 -4.692 1.00 97.38 90 PHE A O 1
ATOM 701 N N . MET A 1 91 ? 1.475 -7.923 -5.007 1.00 97.62 91 MET A N 1
ATOM 702 C CA . MET A 1 91 ? 0.152 -8.458 -4.710 1.00 97.62 91 MET A CA 1
ATOM 703 C C . MET A 1 91 ? -0.741 -8.322 -5.934 1.00 97.62 91 MET A C 1
ATOM 705 O O . MET A 1 91 ? -0.773 -7.259 -6.554 1.00 97.62 91 MET A O 1
ATOM 709 N N . ASP A 1 92 ? -1.463 -9.389 -6.257 1.00 98.19 92 ASP A N 1
ATOM 710 C CA . ASP A 1 92 ? -2.563 -9.319 -7.210 1.00 98.19 92 ASP A CA 1
ATOM 711 C C . ASP A 1 92 ? -3.697 -8.461 -6.630 1.00 98.19 92 ASP A C 1
ATOM 713 O O . ASP A 1 92 ? -4.021 -8.543 -5.442 1.00 98.19 92 ASP A O 1
ATOM 717 N N . GLU A 1 93 ? -4.266 -7.584 -7.448 1.00 98.19 93 GLU A N 1
ATOM 718 C CA . GLU A 1 93 ? -5.282 -6.629 -7.019 1.00 98.19 93 GLU A CA 1
ATOM 719 C C . GLU A 1 93 ? -6.569 -7.307 -6.509 1.00 98.19 93 GLU A C 1
ATOM 721 O O . GLU A 1 93 ? -7.179 -6.806 -5.555 1.00 98.19 93 GLU A O 1
ATOM 726 N N . ASP A 1 94 ? -6.950 -8.465 -7.060 1.00 98.50 94 ASP A N 1
ATOM 727 C CA . ASP A 1 94 ? -8.118 -9.226 -6.600 1.00 98.50 94 ASP A CA 1
ATOM 728 C C . ASP A 1 94 ? -7.849 -9.882 -5.236 1.00 98.50 94 ASP A C 1
ATOM 730 O O . ASP A 1 94 ? -8.743 -9.958 -4.380 1.00 98.50 94 ASP A O 1
ATOM 734 N N . ASP A 1 95 ? -6.602 -10.285 -4.973 1.00 98.06 95 ASP A N 1
ATOM 735 C CA . ASP A 1 95 ? -6.181 -10.750 -3.650 1.00 98.06 95 ASP A CA 1
ATOM 736 C C . ASP A 1 95 ? -6.213 -9.608 -2.629 1.00 98.06 95 ASP A C 1
ATOM 738 O O . ASP A 1 95 ? -6.739 -9.781 -1.524 1.00 98.06 95 ASP A O 1
ATOM 742 N N . VAL A 1 96 ? -5.728 -8.414 -2.991 1.00 98.19 96 VAL A N 1
ATOM 743 C CA . VAL A 1 96 ? -5.806 -7.232 -2.116 1.00 98.19 96 VAL A CA 1
ATOM 744 C C . VAL A 1 96 ? -7.256 -6.945 -1.740 1.00 98.19 96 VAL A C 1
ATOM 746 O O . VAL A 1 96 ? -7.554 -6.761 -0.555 1.00 98.19 96 VAL A O 1
ATOM 749 N N . ALA A 1 97 ? -8.170 -6.954 -2.712 1.00 98.00 97 ALA A N 1
ATOM 750 C CA . ALA A 1 97 ? -9.595 -6.780 -2.456 1.00 98.00 97 ALA A CA 1
ATOM 751 C C . ALA A 1 97 ? -10.132 -7.875 -1.521 1.00 98.00 97 ALA A C 1
ATOM 753 O O . ALA A 1 97 ? -10.759 -7.581 -0.499 1.00 98.00 97 ALA A O 1
ATOM 754 N N . THR A 1 98 ? -9.821 -9.137 -1.813 1.00 98.25 98 THR A N 1
ATOM 755 C CA . THR A 1 98 ? -10.271 -10.292 -1.031 1.00 98.25 98 THR A CA 1
ATOM 756 C C . THR A 1 98 ? -9.826 -10.210 0.430 1.00 98.25 98 THR A C 1
ATOM 758 O O . THR A 1 98 ? -10.641 -10.382 1.341 1.00 98.25 98 THR A O 1
ATOM 761 N N . TYR A 1 99 ? -8.544 -9.942 0.683 1.00 96.88 99 TYR A N 1
ATOM 762 C CA . TYR A 1 99 ? -8.006 -9.868 2.043 1.00 96.88 99 TYR A CA 1
ATOM 763 C C . TYR A 1 99 ? -8.441 -8.602 2.784 1.00 96.88 99 TYR A C 1
ATOM 765 O O . TYR A 1 99 ? -8.651 -8.657 3.995 1.00 96.88 99 TYR A O 1
ATOM 773 N N . THR A 1 100 ? -8.677 -7.500 2.069 1.00 97.19 100 THR A N 1
ATOM 774 C CA . THR A 1 100 ? -9.280 -6.291 2.645 1.00 97.19 100 THR A CA 1
ATOM 775 C C . THR A 1 100 ? -10.676 -6.583 3.186 1.00 97.19 100 THR A C 1
ATOM 777 O O . THR A 1 100 ? -10.953 -6.272 4.341 1.00 97.19 100 THR A O 1
ATOM 780 N N . ILE A 1 101 ? -11.537 -7.243 2.400 1.00 96.56 101 ILE A N 1
ATOM 781 C CA . ILE A 1 101 ? -12.897 -7.598 2.836 1.00 96.56 101 ILE A CA 1
ATOM 782 C C . ILE A 1 101 ? -12.869 -8.592 4.000 1.00 96.56 101 ILE A C 1
ATOM 784 O O . ILE A 1 101 ? -13.578 -8.400 4.986 1.00 96.56 101 ILE A O 1
ATOM 788 N N . LYS A 1 102 ? -12.003 -9.612 3.943 1.00 95.19 102 LYS A N 1
ATOM 789 C CA . LYS A 1 102 ? -11.828 -10.566 5.054 1.00 95.19 102 LYS A CA 1
ATOM 790 C C . LYS A 1 102 ? -11.408 -9.888 6.361 1.00 95.19 102 LYS A C 1
ATOM 792 O O . LYS A 1 102 ? -11.702 -10.414 7.429 1.00 95.19 102 LYS A O 1
ATOM 797 N N . ALA A 1 103 ? -10.727 -8.746 6.288 1.00 94.31 103 ALA A N 1
ATOM 798 C CA . ALA A 1 103 ? -10.235 -8.031 7.455 1.00 94.31 103 ALA A CA 1
ATOM 799 C C . ALA A 1 103 ? -11.273 -7.118 8.129 1.00 94.31 103 ALA A C 1
ATOM 801 O O . ALA A 1 103 ? -11.008 -6.686 9.250 1.00 94.31 103 ALA A O 1
ATOM 802 N N . ILE A 1 104 ? -12.415 -6.813 7.497 1.00 91.81 104 ILE A N 1
ATOM 803 C CA . ILE A 1 104 ? -13.394 -5.836 8.016 1.00 91.81 104 ILE A CA 1
ATOM 804 C C . ILE A 1 104 ? -13.965 -6.285 9.368 1.00 91.81 104 ILE A C 1
ATOM 806 O O . ILE A 1 104 ? -13.920 -5.528 10.340 1.00 91.81 104 ILE A O 1
ATOM 810 N N . ASP A 1 105 ? -14.425 -7.536 9.437 1.00 91.25 105 ASP A N 1
ATOM 811 C CA . ASP A 1 105 ? -15.081 -8.099 10.624 1.00 91.25 105 ASP A CA 1
ATOM 812 C C . ASP A 1 105 ? -14.166 -9.014 11.451 1.00 91.25 105 ASP A C 1
ATOM 814 O O . ASP A 1 105 ? -14.578 -9.554 12.479 1.00 91.25 105 ASP A O 1
ATOM 818 N N . ASP A 1 106 ? -12.905 -9.188 11.044 1.00 94.75 106 ASP A N 1
ATOM 819 C CA . ASP A 1 106 ? -11.942 -9.969 11.815 1.00 94.75 106 ASP A CA 1
ATOM 820 C C . ASP A 1 106 ? -11.564 -9.211 13.108 1.00 94.75 106 ASP A C 1
ATOM 822 O O . ASP A 1 106 ? -11.045 -8.087 13.058 1.00 94.75 106 ASP A O 1
ATOM 826 N N . PRO A 1 107 ? -11.789 -9.784 14.305 1.00 94.50 107 PRO A N 1
ATOM 827 C CA . PRO A 1 107 ? -11.395 -9.136 15.553 1.00 94.50 107 PRO A CA 1
ATOM 828 C C . PRO A 1 107 ? -9.872 -8.989 15.689 1.00 94.50 107 PRO A C 1
ATOM 830 O O . PRO A 1 107 ? -9.404 -8.110 16.412 1.00 94.50 107 PRO A O 1
ATOM 833 N N . ARG A 1 108 ? -9.075 -9.803 14.983 1.00 96.19 108 ARG A N 1
ATOM 834 C CA . ARG A 1 108 ? -7.602 -9.757 15.025 1.00 96.19 108 ARG A CA 1
ATOM 835 C C . ARG A 1 108 ? -7.030 -8.511 14.352 1.00 96.19 108 ARG A C 1
ATOM 837 O O . ARG A 1 108 ? -5.899 -8.132 14.643 1.00 96.19 108 ARG A O 1
ATOM 844 N N . THR A 1 109 ? -7.799 -7.868 13.476 1.00 96.00 109 THR A N 1
ATOM 845 C CA . THR A 1 109 ? -7.370 -6.694 12.699 1.00 96.00 109 THR A CA 1
ATOM 846 C C . THR A 1 109 ? -7.841 -5.369 13.314 1.00 96.00 109 THR A C 1
ATOM 848 O O . THR A 1 109 ? -7.519 -4.300 12.787 1.00 96.00 109 THR A O 1
ATOM 851 N N . LEU A 1 110 ? -8.590 -5.412 14.426 1.00 95.81 110 LEU A N 1
ATOM 852 C CA . LEU A 1 110 ? -9.140 -4.230 15.095 1.00 95.81 110 LEU A CA 1
ATOM 853 C C . LEU A 1 110 ? -8.035 -3.331 15.650 1.00 95.81 110 LEU A C 1
ATOM 855 O O . LEU A 1 110 ? -7.275 -3.747 16.522 1.00 95.81 110 LEU A O 1
ATOM 859 N N . ASN A 1 111 ? -7.993 -2.082 15.183 1.00 95.12 111 ASN A N 1
ATOM 860 C CA . ASN A 1 111 ? -6.996 -1.072 15.545 1.00 95.12 111 ASN A CA 1
ATOM 861 C C . ASN A 1 111 ? -5.557 -1.561 15.294 1.00 95.12 111 ASN A C 1
ATOM 863 O O . ASN A 1 111 ? -4.640 -1.295 16.075 1.00 95.12 111 ASN A O 1
ATOM 867 N N . ARG A 1 112 ? -5.368 -2.332 14.214 1.00 93.31 112 ARG A N 1
ATOM 868 C CA . ARG A 1 112 ? -4.081 -2.887 13.773 1.00 93.31 112 ARG A CA 1
ATOM 869 C C . ARG A 1 112 ? -3.777 -2.501 12.327 1.00 93.31 112 ARG A C 1
ATOM 871 O O . ARG A 1 112 ? -4.651 -2.073 11.574 1.00 93.31 112 ARG A O 1
ATOM 878 N N . HIS A 1 113 ? -2.522 -2.708 11.948 1.00 88.81 113 HIS A N 1
ATOM 879 C CA . HIS A 1 113 ? -2.100 -2.782 10.555 1.00 88.81 113 HIS A CA 1
ATOM 880 C C . HIS A 1 113 ? -1.763 -4.235 10.199 1.00 88.81 113 HIS A C 1
ATOM 882 O O . HIS A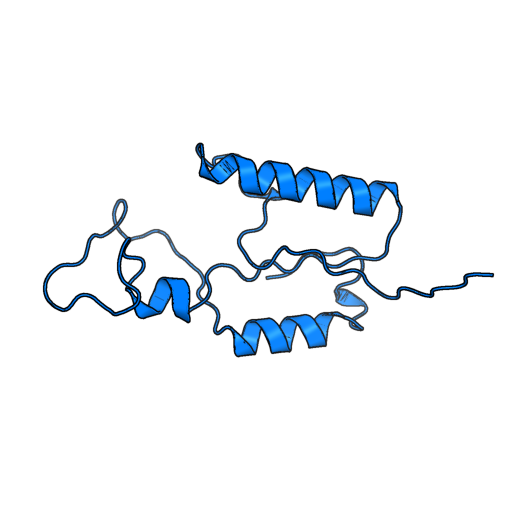 1 113 ? -1.356 -5.000 11.078 1.00 88.81 113 HIS A O 1
ATOM 888 N N . PHE A 1 114 ? -1.914 -4.608 8.931 1.00 88.38 114 PHE A N 1
ATOM 889 C CA . PHE A 1 114 ? -1.405 -5.875 8.403 1.00 88.38 114 PHE A CA 1
ATOM 890 C C . PHE A 1 114 ? -0.894 -5.710 6.968 1.00 88.38 114 PHE A C 1
ATOM 892 O O . PHE A 1 114 ? -1.182 -4.707 6.306 1.00 88.38 114 PHE A O 1
ATOM 899 N N . THR A 1 115 ? -0.118 -6.699 6.535 1.00 79.31 115 THR A N 1
ATOM 900 C CA . THR A 1 115 ? 0.428 -6.853 5.186 1.00 79.31 115 THR A CA 1
ATOM 901 C C . THR A 1 115 ? -0.105 -8.137 4.579 1.00 79.31 115 THR A C 1
ATOM 903 O O . THR A 1 115 ? -0.183 -9.130 5.339 1.00 79.31 115 THR A O 1
#